Protein AF-A0A3L5TUZ8-F1 (afdb_monomer)

pLDDT: mean 73.53, std 18.28, range [29.91, 94.88]

Organism: Mytilus galloprovincialis (NCBI:txid29158)

Structure (mmCIF, N/CA/C/O backbone):
data_AF-A0A3L5TUZ8-F1
#
_entry.id   AF-A0A3L5TUZ8-F1
#
loop_
_atom_site.group_PDB
_atom_site.id
_atom_site.type_symbol
_atom_site.label_atom_id
_atom_site.label_alt_id
_atom_site.label_comp_id
_atom_site.label_asym_id
_atom_site.label_entity_id
_atom_site.label_seq_id
_atom_site.pdbx_PDB_ins_code
_atom_site.Cartn_x
_atom_site.Cartn_y
_atom_site.Cartn_z
_atom_site.occupancy
_atom_site.B_iso_or_equiv
_atom_site.auth_seq_id
_atom_site.auth_comp_id
_atom_site.auth_asym_id
_atom_site.auth_atom_id
_atom_site.pdbx_PDB_model_num
ATOM 1 N N . MET A 1 1 ? -7.531 24.203 13.293 1.00 83.00 1 MET A N 1
ATOM 2 C CA . MET A 1 1 ? -8.536 23.709 12.324 1.00 83.00 1 MET A CA 1
ATOM 3 C C . MET A 1 1 ? -7.806 22.881 11.282 1.00 83.00 1 MET A C 1
ATOM 5 O O . MET A 1 1 ? -6.858 23.396 10.703 1.00 83.00 1 MET A O 1
ATOM 9 N N . MET A 1 2 ? -8.203 21.626 11.083 1.00 87.69 2 MET A N 1
ATOM 10 C CA . MET A 1 2 ? -7.652 20.717 10.073 1.00 87.69 2 MET A CA 1
ATOM 11 C C . MET A 1 2 ? -8.664 20.564 8.938 1.00 87.69 2 MET A C 1
ATOM 13 O O . MET A 1 2 ? -9.851 20.390 9.203 1.00 87.69 2 MET A O 1
ATOM 17 N N . ILE A 1 3 ? -8.201 20.624 7.688 1.00 90.12 3 ILE A N 1
ATOM 18 C CA . ILE A 1 3 ? -9.051 20.421 6.512 1.00 90.12 3 ILE A CA 1
ATOM 19 C C . ILE A 1 3 ? -8.548 19.210 5.733 1.00 90.12 3 ILE A C 1
ATOM 21 O O . ILE A 1 3 ? -7.398 19.183 5.294 1.00 90.12 3 ILE A O 1
ATOM 25 N N . ARG A 1 4 ? -9.427 18.233 5.515 1.00 88.00 4 ARG A N 1
ATOM 26 C CA . ARG A 1 4 ? -9.185 17.086 4.634 1.00 88.00 4 ARG A CA 1
ATOM 27 C C . ARG A 1 4 ? -9.813 17.375 3.279 1.00 88.00 4 ARG A C 1
ATOM 29 O O . ARG A 1 4 ? -11.017 17.210 3.103 1.00 88.00 4 ARG A O 1
ATOM 36 N N . TYR A 1 5 ? -8.999 17.862 2.344 1.00 91.75 5 TYR A N 1
ATOM 37 C CA . TYR A 1 5 ? -9.453 18.276 1.016 1.00 91.75 5 TYR A CA 1
ATOM 38 C C . TYR A 1 5 ? -9.241 17.168 -0.018 1.00 91.75 5 TYR A C 1
ATOM 40 O O . TYR A 1 5 ? -8.096 16.838 -0.326 1.00 91.75 5 TYR A O 1
ATOM 48 N N . ARG A 1 6 ? -10.338 16.614 -0.557 1.00 89.06 6 ARG A N 1
ATOM 49 C CA . ARG A 1 6 ? -10.347 15.550 -1.585 1.00 89.06 6 ARG A CA 1
ATOM 50 C C . ARG A 1 6 ? -9.375 14.404 -1.289 1.00 89.06 6 ARG A C 1
ATOM 52 O O . ARG A 1 6 ? -8.655 13.918 -2.160 1.00 89.06 6 ARG A O 1
ATOM 59 N N . LEU A 1 7 ? -9.320 14.012 -0.020 1.00 85.69 7 LEU A N 1
ATOM 60 C CA . LEU A 1 7 ? -8.420 12.979 0.466 1.00 85.69 7 LEU A CA 1
ATOM 61 C C . LEU A 1 7 ? -9.224 11.723 0.787 1.00 85.69 7 LEU A C 1
ATOM 63 O O . LEU A 1 7 ? -9.908 11.664 1.807 1.00 85.69 7 LEU A O 1
ATOM 67 N N . SER A 1 8 ? -9.104 10.715 -0.073 1.00 85.19 8 SER A N 1
ATOM 68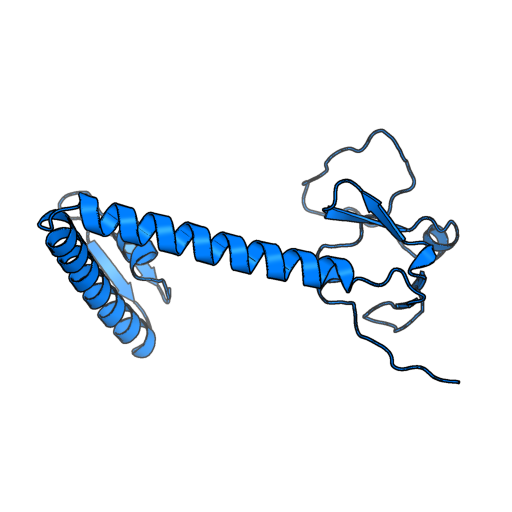 C CA . SER A 1 8 ? -9.622 9.376 0.200 1.00 85.19 8 SER A CA 1
ATOM 69 C C . SER A 1 8 ? -8.594 8.599 1.016 1.00 85.19 8 SER A C 1
ATOM 71 O O . SER A 1 8 ? -7.470 8.385 0.565 1.00 85.19 8 SER A O 1
ATOM 73 N N . ALA A 1 9 ? -8.988 8.171 2.208 1.00 87.06 9 ALA A N 1
ATOM 74 C CA . ALA A 1 9 ? -8.155 7.422 3.139 1.00 87.06 9 ALA A CA 1
ATOM 75 C C . ALA A 1 9 ? -8.934 6.213 3.675 1.00 87.06 9 ALA A C 1
ATOM 77 O O . ALA A 1 9 ? -10.156 6.163 3.535 1.00 87.06 9 ALA A O 1
ATOM 78 N N . ASP A 1 10 ? -8.236 5.237 4.251 1.00 92.50 10 ASP A N 1
ATOM 79 C CA . ASP A 1 10 ? -8.868 4.147 4.997 1.00 92.50 10 ASP A CA 1
ATOM 80 C C . ASP A 1 10 ? -9.235 4.586 6.425 1.00 92.50 10 ASP A C 1
ATOM 82 O O . ASP A 1 10 ? -8.851 5.665 6.892 1.00 92.50 10 ASP A O 1
ATOM 86 N N . GLU A 1 11 ? -10.003 3.751 7.129 1.00 91.31 11 GLU A N 1
ATOM 87 C CA . GLU A 1 11 ? -10.470 4.041 8.485 1.00 91.31 11 GLU A CA 1
ATOM 88 C C . GLU A 1 11 ? -9.334 4.284 9.493 1.00 91.31 11 GLU A C 1
ATOM 90 O O . GLU A 1 11 ? -9.492 5.110 10.394 1.00 91.31 11 GLU A O 1
ATOM 95 N N . ILE A 1 12 ? -8.176 3.640 9.312 1.00 93.12 12 ILE A N 1
ATOM 96 C CA . ILE A 1 12 ? -7.003 3.788 10.188 1.00 93.12 12 ILE A CA 1
ATOM 97 C C . ILE A 1 12 ? -6.324 5.135 9.947 1.00 93.12 12 ILE A C 1
ATOM 99 O O . ILE A 1 12 ? -6.089 5.900 10.883 1.00 93.12 12 ILE A O 1
ATOM 103 N N . SER A 1 13 ? -6.035 5.463 8.687 1.00 91.94 13 SER A N 1
ATOM 104 C CA . SER A 1 13 ? -5.413 6.738 8.330 1.00 91.94 13 SER A CA 1
ATOM 105 C C . SER A 1 13 ? -6.315 7.912 8.704 1.00 91.94 13 SER A C 1
ATOM 107 O O . SER A 1 13 ? -5.825 8.944 9.161 1.00 91.94 13 SER A O 1
ATOM 109 N N . SER A 1 14 ? -7.632 7.744 8.562 1.00 90.00 14 SER A N 1
ATOM 110 C CA . SER A 1 14 ? -8.633 8.703 9.028 1.00 90.00 14 SER A CA 1
ATOM 111 C C . SER A 1 14 ? -8.535 8.960 10.532 1.00 90.00 14 SER A C 1
ATOM 113 O O . SER A 1 14 ? -8.498 10.114 10.958 1.00 90.00 14 SER A O 1
ATOM 115 N N . LEU A 1 15 ? -8.420 7.900 11.334 1.00 88.94 15 LEU A N 1
ATOM 116 C CA . LEU A 1 15 ? -8.282 8.007 12.786 1.00 88.94 15 LEU A CA 1
ATOM 117 C C . LEU A 1 15 ? -6.962 8.689 13.189 1.00 88.94 15 LEU A C 1
ATOM 119 O O . LEU A 1 15 ? -6.940 9.538 14.077 1.00 88.94 15 LEU A O 1
ATOM 123 N N . HIS A 1 16 ? -5.857 8.384 12.502 1.00 90.12 16 HIS A N 1
ATOM 124 C CA . HIS A 1 16 ? -4.580 9.074 12.724 1.00 90.12 16 HIS A CA 1
ATOM 125 C C . HIS A 1 16 ? -4.643 10.563 12.373 1.00 90.12 16 HIS A C 1
ATOM 127 O O . HIS A 1 16 ? -4.020 11.382 13.045 1.00 90.12 16 HIS A O 1
ATOM 133 N N . MET A 1 17 ? -5.385 10.931 11.325 1.00 89.19 17 MET A N 1
ATOM 134 C CA . MET A 1 17 ? -5.591 12.334 10.970 1.00 89.19 17 MET A CA 1
ATOM 135 C C . MET A 1 17 ? -6.394 13.069 12.043 1.00 89.19 17 MET A C 1
ATOM 137 O O . MET A 1 17 ? -5.976 14.146 12.464 1.00 89.19 17 MET A O 1
ATOM 141 N N . GLN A 1 18 ? -7.465 12.453 12.544 1.00 85.50 18 GLN A N 1
ATOM 142 C CA . GLN A 1 18 ? -8.241 12.954 13.681 1.00 85.50 18 GLN A CA 1
ATOM 143 C C . GLN A 1 18 ? -7.385 13.149 14.930 1.00 85.50 18 GLN A C 1
ATOM 145 O O . GLN A 1 18 ? -7.487 14.181 15.586 1.00 85.50 18 GLN A O 1
ATOM 150 N N . GLY A 1 19 ? -6.464 12.222 15.197 1.00 86.56 19 GLY A N 1
ATOM 151 C CA . GLY A 1 19 ? -5.488 12.324 16.282 1.00 86.56 19 GLY A CA 1
ATOM 152 C C . GLY A 1 19 ? -4.470 13.465 16.146 1.00 86.56 19 GLY A C 1
ATOM 153 O O . GLY A 1 19 ? -3.613 13.607 17.011 1.00 86.56 19 GLY A O 1
ATOM 154 N N . ASN A 1 20 ? -4.517 14.282 15.088 1.00 84.56 20 ASN A N 1
ATOM 155 C CA . ASN A 1 20 ? -3.768 15.542 15.017 1.00 84.56 20 ASN A CA 1
ATOM 156 C C . ASN A 1 20 ? -4.588 16.749 15.511 1.00 84.56 20 ASN A C 1
ATOM 158 O O . ASN A 1 20 ? -4.040 17.844 15.633 1.00 84.56 20 ASN A O 1
ATOM 162 N N . VAL A 1 21 ? -5.884 16.562 15.779 1.00 86.69 21 VAL A N 1
ATOM 163 C CA . VAL A 1 21 ? -6.850 17.571 16.238 1.00 86.69 21 VAL A CA 1
ATOM 164 C C . VAL A 1 21 ? -7.161 17.301 17.716 1.00 86.69 21 VAL A C 1
ATOM 166 O O . VAL A 1 21 ? -8.261 16.894 18.079 1.00 86.69 21 VAL A O 1
ATOM 169 N N . ASN A 1 22 ? -6.156 17.465 18.580 1.00 79.31 22 ASN A N 1
ATOM 170 C CA . ASN A 1 22 ? -6.216 17.005 19.977 1.00 79.31 22 ASN A CA 1
ATOM 171 C C . ASN A 1 22 ? -6.476 18.121 20.993 1.00 79.31 22 ASN A C 1
ATOM 173 O O . ASN A 1 22 ? -6.647 17.835 22.180 1.00 79.31 22 ASN A O 1
ATOM 177 N N . LYS A 1 23 ? -6.455 19.395 20.582 1.00 82.94 23 LYS A N 1
ATOM 178 C CA . LYS A 1 23 ? -6.683 20.506 21.517 1.00 82.94 23 LYS A CA 1
ATOM 179 C C . LYS A 1 23 ? -8.158 20.883 21.559 1.00 82.94 23 LYS A C 1
ATOM 181 O O . LYS A 1 23 ? -8.832 20.955 20.533 1.00 82.94 23 LYS A O 1
ATOM 186 N N . SER A 1 24 ? -8.637 21.200 22.762 1.00 77.44 24 SER A N 1
ATOM 187 C CA . SER A 1 24 ? -9.984 21.740 22.964 1.00 77.44 24 SER A CA 1
ATOM 188 C C . SER A 1 24 ? -10.201 22.975 22.081 1.00 77.44 24 SER A C 1
ATOM 190 O O . SER A 1 24 ? -9.409 23.917 22.112 1.00 77.44 24 SER A O 1
ATOM 192 N N . GLY A 1 25 ? -11.255 22.945 21.264 1.00 80.06 25 GLY A N 1
ATOM 193 C CA . GLY A 1 25 ? -11.600 24.009 20.317 1.00 80.06 25 GLY A CA 1
ATOM 194 C C . GLY A 1 25 ? -11.055 23.830 18.896 1.00 80.06 25 GLY A C 1
ATOM 195 O O . GLY A 1 25 ? -11.457 24.578 18.000 1.00 80.06 25 GLY A O 1
ATOM 196 N N . GLU A 1 26 ? -10.195 22.842 18.637 1.00 86.69 26 GLU A N 1
ATOM 197 C CA . GLU A 1 26 ? -9.814 22.503 17.268 1.00 86.69 26 GLU A CA 1
ATOM 198 C C . GLU A 1 26 ? -10.959 21.779 16.546 1.00 86.69 26 GLU A C 1
ATOM 200 O O . GLU A 1 26 ? -11.705 20.994 17.125 1.00 86.69 26 GLU A O 1
ATOM 205 N N . ARG A 1 27 ? -11.130 22.089 15.258 1.00 85.81 27 ARG A N 1
ATOM 206 C CA . ARG A 1 27 ? -12.169 21.511 14.400 1.00 85.81 27 ARG A CA 1
ATOM 207 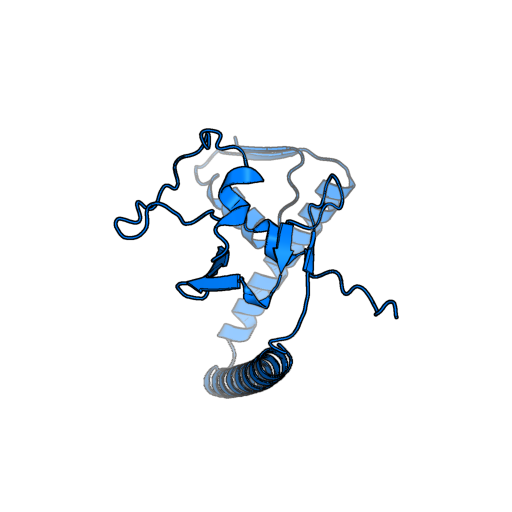C C . ARG A 1 27 ? -11.530 20.780 13.231 1.00 85.81 27 ARG A C 1
ATOM 209 O O . ARG A 1 27 ? -10.582 21.305 12.635 1.00 85.81 27 ARG A O 1
ATOM 216 N N . GLU A 1 28 ? -12.083 19.625 12.894 1.00 87.50 28 GLU A N 1
ATOM 217 C CA . GLU A 1 28 ? -11.829 18.908 11.646 1.00 87.50 28 GLU A CA 1
ATOM 218 C C . GLU A 1 28 ? -12.947 19.235 10.647 1.00 87.50 28 GLU A C 1
ATOM 220 O O . GLU A 1 28 ? -14.124 19.267 11.007 1.00 87.50 28 GLU A O 1
ATOM 225 N N . LEU A 1 29 ? -12.578 19.500 9.394 1.00 88.88 29 LEU A N 1
ATOM 226 C CA . LEU A 1 29 ? -13.513 19.684 8.290 1.00 88.88 29 LEU A CA 1
ATOM 227 C C . LEU A 1 29 ? -13.099 18.799 7.113 1.00 88.88 29 LEU A C 1
ATOM 229 O O . LEU A 1 29 ? -12.001 18.943 6.572 1.00 88.88 29 LEU A O 1
ATOM 233 N N . THR A 1 30 ? -14.004 17.936 6.666 1.00 89.19 30 THR A N 1
ATOM 234 C CA . THR A 1 30 ? -13.812 17.133 5.454 1.00 89.19 30 THR A CA 1
ATOM 235 C C . THR A 1 30 ? -14.506 17.816 4.286 1.00 89.19 30 THR A C 1
ATOM 237 O O . THR A 1 30 ? -15.707 18.072 4.328 1.00 89.19 30 THR A O 1
ATOM 240 N N . VAL A 1 31 ? -13.741 18.130 3.241 1.00 92.38 31 VAL A N 1
ATOM 241 C CA . VAL A 1 31 ? -14.223 18.814 2.038 1.00 92.38 31 VAL A CA 1
ATOM 242 C C . VAL A 1 31 ? -13.905 17.938 0.836 1.00 92.38 31 VAL A C 1
ATOM 244 O O . VAL A 1 31 ? -12.741 17.733 0.497 1.00 92.38 31 VAL A O 1
ATOM 247 N N . GLY A 1 32 ? -14.935 17.429 0.171 1.00 91.88 32 GLY A N 1
ATOM 248 C CA . GLY A 1 32 ? -14.777 16.493 -0.935 1.00 91.88 32 GLY A CA 1
ATOM 249 C C . GLY A 1 32 ? -16.021 16.399 -1.807 1.00 91.88 32 GLY A C 1
ATOM 250 O O . GLY A 1 32 ? -16.993 17.131 -1.624 1.00 91.88 32 GLY A O 1
ATOM 251 N N . THR A 1 33 ? -15.968 15.502 -2.783 1.00 93.44 33 THR A N 1
ATOM 252 C CA . THR A 1 33 ? -17.132 15.099 -3.579 1.00 93.44 33 THR A CA 1
ATOM 253 C C . THR A 1 33 ? -18.113 14.278 -2.735 1.00 93.44 33 THR A C 1
ATOM 255 O O . THR A 1 33 ? -17.763 13.766 -1.672 1.00 93.44 33 THR A O 1
ATOM 258 N N . THR A 1 34 ? -19.348 14.104 -3.211 1.00 91.94 34 THR A N 1
ATOM 259 C CA . THR A 1 34 ? -20.359 13.266 -2.538 1.00 91.94 34 THR A CA 1
ATOM 260 C C . THR A 1 34 ? -19.857 11.843 -2.287 1.00 91.94 34 THR A C 1
ATOM 262 O O . THR A 1 34 ? -20.019 11.319 -1.190 1.00 91.94 34 THR A O 1
ATOM 265 N N . GLN A 1 35 ? -19.160 11.254 -3.260 1.00 92.12 35 GLN A N 1
ATOM 266 C CA . GLN A 1 35 ? -18.585 9.913 -3.149 1.00 92.12 35 GLN A CA 1
ATOM 267 C C . GLN A 1 35 ? -17.482 9.822 -2.079 1.00 92.12 35 GLN A C 1
ATOM 269 O O . GLN A 1 35 ? -17.395 8.834 -1.347 1.00 92.12 35 GLN A O 1
ATOM 274 N N . GLU A 1 36 ? -16.639 10.850 -1.965 1.00 90.06 36 GLU A N 1
ATOM 275 C CA . GLU A 1 36 ? -15.587 10.918 -0.941 1.00 90.06 36 GLU A CA 1
ATOM 276 C C . GLU A 1 36 ? -16.193 11.054 0.463 1.00 90.06 36 GLU A C 1
ATOM 278 O O . GLU A 1 36 ? -15.749 10.384 1.393 1.00 90.06 36 GLU A O 1
ATOM 283 N N . LEU A 1 37 ? -17.260 11.846 0.607 1.00 91.00 37 LEU A N 1
ATOM 284 C CA . LEU A 1 37 ? -17.988 11.997 1.870 1.00 91.00 37 LEU A CA 1
ATOM 285 C C . LEU A 1 37 ? -18.727 10.713 2.278 1.00 91.00 37 LEU A C 1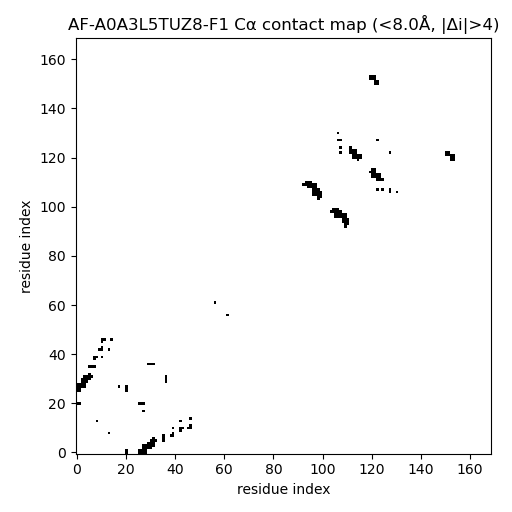
ATOM 287 O O . LEU A 1 37 ? -18.738 10.352 3.453 1.00 91.00 37 LEU A O 1
ATOM 291 N N . GLU A 1 38 ? -19.310 9.982 1.325 1.00 92.25 38 GLU A N 1
ATOM 292 C CA . GLU A 1 38 ? -19.901 8.663 1.590 1.00 92.25 38 GLU A CA 1
ATOM 293 C C . GLU A 1 38 ? -18.855 7.637 2.027 1.00 92.25 38 GLU A C 1
ATOM 295 O O . GLU A 1 38 ? -19.109 6.824 2.920 1.00 92.25 38 GLU A O 1
ATOM 300 N N . THR A 1 39 ? -17.673 7.672 1.410 1.00 90.44 39 THR A N 1
ATOM 301 C CA . THR A 1 39 ? -16.549 6.808 1.788 1.00 90.44 39 THR A CA 1
ATOM 302 C C . THR A 1 39 ? -16.093 7.123 3.207 1.00 90.44 39 THR A C 1
ATOM 304 O O . THR A 1 39 ? -15.945 6.213 4.018 1.00 90.44 39 THR A O 1
ATOM 307 N N . GLU A 1 40 ? -15.986 8.405 3.550 1.00 90.88 40 GLU A N 1
ATOM 308 C CA . GLU A 1 40 ? -15.645 8.835 4.903 1.00 90.88 40 GLU A CA 1
ATOM 309 C C . GLU A 1 40 ? -16.698 8.406 5.935 1.00 90.88 40 GLU A C 1
ATOM 311 O O . GLU A 1 40 ? -16.366 7.911 7.010 1.00 90.88 40 GLU A O 1
ATOM 316 N N . ARG A 1 41 ? -17.987 8.478 5.586 1.00 91.81 41 ARG A N 1
ATOM 317 C CA . ARG A 1 41 ? -19.067 7.968 6.442 1.00 91.81 41 ARG A CA 1
ATOM 318 C C . ARG A 1 41 ? -18.948 6.460 6.682 1.00 91.81 41 ARG A C 1
ATOM 320 O O . ARG A 1 41 ? -19.156 6.001 7.805 1.00 91.81 41 ARG A O 1
ATOM 327 N N . LYS A 1 42 ? -18.594 5.685 5.650 1.00 94.62 42 LYS A N 1
ATOM 328 C CA . LYS A 1 42 ? -18.317 4.245 5.789 1.00 94.62 42 LYS A CA 1
ATOM 329 C C . LYS A 1 42 ? -17.092 3.996 6.667 1.00 94.62 42 LYS A C 1
ATOM 331 O O . LYS A 1 42 ? -17.125 3.072 7.474 1.00 94.62 42 LYS A O 1
ATOM 336 N N . ASN A 1 43 ? -16.049 4.815 6.553 1.00 93.00 43 ASN A N 1
ATOM 337 C CA . ASN A 1 43 ? -14.862 4.716 7.399 1.00 93.00 43 ASN A CA 1
ATOM 338 C C . ASN A 1 43 ? -15.206 4.942 8.875 1.00 93.00 43 ASN A C 1
ATOM 340 O O . ASN A 1 43 ? -14.839 4.116 9.703 1.00 93.00 43 ASN A O 1
ATOM 344 N N . ILE A 1 44 ? -15.987 5.977 9.202 1.00 91.00 44 ILE A N 1
ATOM 345 C CA . ILE A 1 44 ? -16.465 6.227 10.575 1.00 91.00 44 ILE A CA 1
ATOM 346 C C . ILE A 1 44 ? -17.255 5.019 11.105 1.00 91.00 44 ILE A C 1
ATOM 348 O O . ILE A 1 44 ? -17.040 4.568 12.229 1.00 91.00 44 ILE A O 1
ATOM 352 N N . GLN A 1 45 ? -18.132 4.433 10.283 1.00 94.88 45 GLN A N 1
ATOM 353 C CA . GLN A 1 45 ? -18.870 3.228 10.668 1.00 94.88 45 GLN A CA 1
ATOM 354 C C . GLN A 1 45 ? -17.940 2.027 10.912 1.00 94.88 45 GLN A C 1
ATOM 356 O O . GLN A 1 45 ? -18.143 1.276 11.865 1.00 94.88 45 GLN A O 1
ATOM 361 N N . ARG A 1 46 ? -16.902 1.845 10.088 1.00 94.69 46 ARG A N 1
ATOM 362 C CA . ARG A 1 46 ? -15.891 0.795 10.293 1.00 94.69 46 ARG A CA 1
ATOM 363 C C . ARG A 1 46 ? -15.090 1.008 11.570 1.00 94.69 46 ARG A C 1
ATOM 365 O O . ARG A 1 46 ? -14.839 0.030 12.262 1.00 94.69 46 ARG A O 1
ATOM 372 N N . GLN A 1 47 ? -14.739 2.249 11.911 1.00 93.19 47 GLN A N 1
ATOM 373 C CA . GLN A 1 47 ? -14.066 2.560 13.178 1.00 93.19 47 GLN A CA 1
ATOM 374 C C . GLN A 1 47 ? -14.926 2.151 14.377 1.00 93.19 47 GLN A C 1
ATOM 376 O O . GLN A 1 47 ? -14.419 1.541 15.313 1.00 93.19 47 GLN A O 1
ATOM 381 N N . PHE A 1 48 ? -16.234 2.418 14.327 1.00 94.69 48 PHE A N 1
ATOM 382 C CA . PHE A 1 48 ? -17.163 1.980 15.370 1.00 94.69 48 PHE A CA 1
ATOM 383 C C . PHE A 1 48 ? -17.209 0.449 15.499 1.00 94.69 48 PHE A C 1
ATOM 385 O O . PHE A 1 48 ? -17.035 -0.084 16.594 1.00 94.69 48 PHE A O 1
ATOM 392 N N . ILE A 1 49 ? -17.379 -0.260 14.377 1.00 94.56 49 ILE A N 1
ATOM 393 C CA . ILE A 1 49 ? -17.403 -1.733 14.351 1.00 94.56 49 ILE A CA 1
ATOM 394 C C . ILE A 1 49 ? -16.079 -2.308 14.868 1.00 94.56 49 ILE A C 1
ATOM 396 O O . ILE A 1 49 ? -16.084 -3.282 15.614 1.00 94.56 49 ILE A O 1
ATOM 400 N N . MET A 1 50 ? -14.948 -1.702 14.501 1.00 93.50 50 MET A N 1
ATOM 401 C CA . MET A 1 50 ? -13.621 -2.108 14.959 1.00 93.50 50 MET A CA 1
ATOM 402 C C . MET A 1 50 ? -13.498 -1.993 16.481 1.00 93.50 50 MET A C 1
ATOM 404 O O . MET A 1 50 ? -13.079 -2.951 17.125 1.00 93.50 50 MET A O 1
ATOM 408 N N . SER A 1 51 ? -13.911 -0.865 17.065 1.00 92.94 51 SER A N 1
ATOM 409 C CA . SER A 1 51 ? -13.909 -0.676 18.522 1.00 92.94 51 SER A CA 1
ATOM 410 C C . SER A 1 51 ? -14.776 -1.713 19.236 1.00 92.94 51 SER A C 1
ATOM 412 O O . SER A 1 51 ? -14.339 -2.300 20.225 1.00 92.94 51 SER A O 1
ATOM 414 N N . GLN A 1 52 ? -15.967 -1.997 18.703 1.00 93.56 52 GLN A N 1
ATOM 415 C CA . GLN A 1 52 ? -16.859 -3.016 19.255 1.00 93.56 52 GLN A CA 1
ATOM 416 C C . GLN A 1 52 ? -16.250 -4.423 19.161 1.00 93.56 52 GLN A C 1
ATOM 418 O O . GLN A 1 52 ? -16.264 -5.172 20.132 1.00 93.56 52 GLN A O 1
ATOM 423 N N . ALA A 1 53 ? -15.654 -4.770 18.018 1.00 88.62 53 ALA A N 1
ATOM 424 C CA . ALA A 1 53 ? -15.014 -6.066 17.827 1.00 88.62 53 ALA A CA 1
ATOM 425 C C . ALA A 1 53 ? -13.831 -6.273 18.789 1.00 88.62 53 ALA A C 1
ATOM 427 O O . ALA A 1 53 ? -13.655 -7.370 19.316 1.00 88.62 53 ALA A O 1
ATOM 428 N N . ILE A 1 54 ? -13.041 -5.224 19.050 1.00 87.75 54 ILE A N 1
ATOM 429 C CA . ILE A 1 54 ? -11.952 -5.258 20.039 1.00 87.75 54 ILE A CA 1
ATOM 430 C C . ILE A 1 54 ? -12.508 -5.533 21.439 1.00 87.75 54 ILE A C 1
ATOM 432 O O . ILE A 1 54 ? -11.971 -6.376 22.159 1.00 87.75 54 ILE A O 1
ATOM 436 N N . GLU A 1 55 ? -13.587 -4.853 21.825 1.00 89.38 55 GLU A N 1
ATOM 437 C CA . GLU A 1 55 ? -14.225 -5.051 23.126 1.00 89.38 55 GLU A CA 1
ATOM 438 C C . GLU A 1 55 ? -14.788 -6.474 23.277 1.00 89.38 55 GLU A C 1
ATOM 440 O O . GLU A 1 55 ? -14.568 -7.127 24.300 1.00 89.38 55 GLU A O 1
ATOM 445 N N . ASP A 1 56 ? -15.449 -6.988 22.239 1.00 86.06 56 ASP A N 1
ATOM 446 C CA . ASP A 1 56 ? -16.005 -8.341 22.214 1.00 86.06 56 ASP A CA 1
ATOM 447 C C . ASP A 1 56 ? -14.919 -9.416 22.320 1.00 86.06 56 ASP A C 1
ATOM 449 O O . ASP A 1 56 ? -15.112 -10.413 23.015 1.00 86.06 56 ASP A O 1
ATOM 453 N N . VAL A 1 57 ? -13.772 -9.229 21.659 1.00 79.69 57 VAL A N 1
ATOM 454 C CA . VAL A 1 57 ? -12.623 -10.144 21.763 1.00 79.69 57 VAL A CA 1
ATOM 455 C C . VAL A 1 57 ? -11.968 -10.051 23.141 1.00 79.69 57 VAL A C 1
ATOM 457 O O . VAL A 1 57 ? -11.643 -11.081 23.725 1.00 79.69 57 VAL A O 1
ATOM 460 N N . SER A 1 58 ? -11.830 -8.846 23.698 1.00 78.06 58 SER A N 1
ATOM 461 C CA . SER A 1 58 ? -11.256 -8.626 25.034 1.00 78.06 58 SER A CA 1
ATOM 462 C C . SER A 1 58 ? -12.061 -9.316 26.147 1.00 78.06 58 SER A C 1
ATOM 464 O O . SER A 1 58 ? -11.498 -9.789 27.131 1.00 78.06 58 SER A O 1
ATOM 466 N N . LYS A 1 59 ? -13.385 -9.433 25.973 1.00 81.25 59 LYS A N 1
ATOM 467 C CA . LYS A 1 59 ? -14.289 -10.131 26.906 1.00 81.25 59 LYS A CA 1
ATOM 468 C C . LYS A 1 59 ? -14.278 -11.660 26.769 1.00 81.25 59 LYS A C 1
ATOM 470 O O . LYS A 1 59 ? -14.818 -12.344 27.640 1.00 81.25 59 LYS A O 1
ATOM 475 N N . ARG A 1 60 ? -13.722 -12.221 25.689 1.00 72.56 60 ARG A N 1
ATOM 476 C CA . ARG A 1 60 ? -13.662 -13.678 25.478 1.00 72.56 60 ARG A CA 1
ATOM 477 C C . ARG A 1 60 ? -12.529 -14.304 26.284 1.00 72.56 60 ARG A C 1
ATOM 479 O O . ARG A 1 60 ? -11.562 -13.651 26.658 1.00 72.56 60 ARG A O 1
ATOM 486 N N . ASN A 1 61 ? -12.633 -15.609 26.536 1.00 66.94 61 ASN A N 1
ATOM 487 C CA . ASN A 1 61 ? -11.542 -16.370 27.139 1.00 66.94 61 ASN A CA 1
ATOM 488 C C . ASN A 1 61 ? -10.416 -16.558 26.105 1.00 66.94 61 ASN A C 1
ATOM 490 O O . ASN A 1 61 ? -10.413 -17.496 25.304 1.00 66.94 61 ASN A O 1
ATOM 494 N N . ILE A 1 62 ? -9.492 -15.599 26.122 1.00 66.75 62 ILE A N 1
ATOM 495 C CA . ILE A 1 62 ? -8.483 -15.312 25.097 1.00 66.75 62 ILE A CA 1
ATOM 496 C C . ILE A 1 62 ? -7.553 -16.504 24.820 1.00 66.75 62 ILE A C 1
ATOM 498 O O . ILE A 1 62 ? -7.006 -16.618 23.731 1.00 66.75 62 ILE A O 1
ATOM 502 N N . THR A 1 63 ? -7.398 -17.440 25.760 1.00 66.12 63 THR A N 1
ATOM 503 C CA . THR A 1 63 ? -6.482 -18.586 25.627 1.00 66.12 63 THR A CA 1
ATOM 504 C C . THR A 1 63 ? -6.855 -19.517 24.470 1.00 66.12 63 THR A C 1
ATOM 506 O O . THR A 1 63 ? -5.977 -20.024 23.775 1.00 66.12 63 THR A O 1
ATOM 509 N N . ARG A 1 64 ? -8.155 -19.738 24.231 1.00 65.56 64 ARG A N 1
ATOM 510 C CA . ARG A 1 64 ? -8.621 -20.600 23.131 1.00 65.56 64 ARG A CA 1
ATOM 511 C C . ARG A 1 64 ? -8.532 -19.888 21.783 1.00 65.56 64 ARG A C 1
ATOM 513 O O . ARG A 1 64 ? -8.159 -20.511 20.792 1.00 65.56 64 ARG A O 1
ATOM 520 N N . ASP A 1 65 ? -8.839 -18.596 21.764 1.00 67.38 65 ASP A N 1
ATOM 521 C 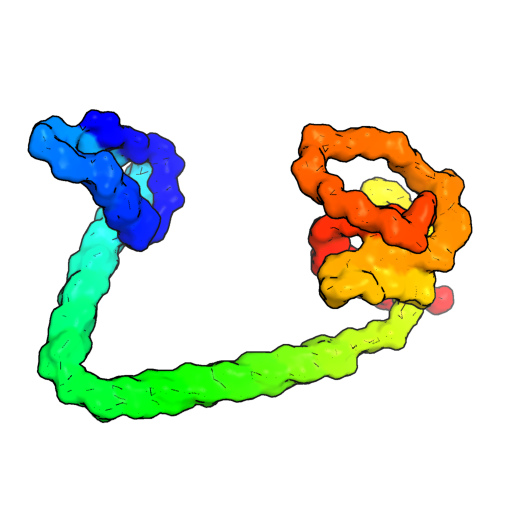CA . ASP A 1 65 ? -8.827 -17.789 20.545 1.00 67.38 65 ASP A CA 1
ATOM 522 C C . ASP A 1 65 ? -7.388 -17.479 20.090 1.00 67.38 65 ASP A C 1
ATOM 524 O O . ASP A 1 65 ? -7.113 -17.541 18.893 1.00 67.38 65 ASP A O 1
ATOM 528 N N . ILE A 1 66 ? -6.446 -17.273 21.024 1.00 68.62 66 ILE A N 1
ATOM 529 C CA . ILE A 1 66 ? -5.003 -17.172 20.735 1.00 68.62 66 ILE A CA 1
ATOM 530 C C . ILE A 1 66 ? -4.497 -18.468 20.102 1.00 68.62 66 ILE A C 1
ATOM 532 O O . ILE A 1 66 ? -3.876 -18.415 19.047 1.00 68.62 66 ILE A O 1
ATOM 536 N N . ALA A 1 67 ? -4.822 -19.634 20.669 1.00 67.94 67 ALA A N 1
ATOM 537 C CA . ALA A 1 67 ? -4.360 -20.913 20.127 1.00 67.94 67 ALA A CA 1
ATOM 538 C C . ALA A 1 67 ? -4.894 -21.189 18.705 1.00 67.94 67 ALA A C 1
ATOM 540 O O . ALA A 1 67 ? -4.187 -21.752 17.868 1.00 67.94 67 ALA A O 1
ATOM 541 N N . ILE A 1 68 ? -6.136 -20.783 18.410 1.00 75.06 68 ILE A N 1
ATOM 542 C CA . ILE A 1 68 ? -6.709 -20.883 17.059 1.00 75.06 68 ILE A CA 1
ATOM 543 C C . ILE A 1 68 ? -6.015 -19.895 16.115 1.00 75.06 68 ILE A C 1
ATOM 545 O O . ILE A 1 68 ? -5.620 -20.289 15.018 1.00 75.06 68 ILE A O 1
ATOM 549 N N . ALA A 1 69 ? -5.823 -18.644 16.543 1.00 75.00 69 ALA A N 1
ATOM 550 C CA . ALA A 1 69 ? -5.152 -17.621 15.749 1.00 75.00 69 ALA A CA 1
ATOM 551 C C . ALA A 1 69 ? -3.706 -18.024 15.415 1.00 75.00 69 ALA A C 1
ATOM 553 O O . ALA A 1 69 ? -3.336 -18.034 14.243 1.00 75.00 69 ALA A O 1
ATOM 554 N N . GLU A 1 70 ? -2.919 -18.449 16.405 1.00 79.19 70 GLU A N 1
ATOM 555 C CA . GLU A 1 70 ? -1.539 -18.921 16.228 1.00 79.19 70 GLU A CA 1
ATOM 556 C C . GLU A 1 70 ? -1.460 -20.098 15.250 1.00 79.19 70 GLU A C 1
ATOM 558 O O . GLU A 1 70 ? -0.619 -20.098 14.348 1.00 79.19 70 GLU A O 1
ATOM 563 N N . LYS A 1 71 ? -2.382 -21.064 15.361 1.00 81.81 71 LYS A N 1
ATOM 564 C CA . LYS A 1 71 ? -2.460 -22.193 14.427 1.00 81.81 71 LYS A CA 1
ATOM 565 C C . LYS A 1 71 ? -2.767 -21.730 13.001 1.00 81.81 71 LYS A C 1
ATOM 567 O O . LYS A 1 71 ? -2.096 -22.160 12.067 1.00 81.81 71 LYS A O 1
ATOM 572 N N . THR A 1 72 ? -3.739 -20.833 12.825 1.00 81.81 72 THR A N 1
ATOM 573 C CA . THR A 1 72 ? -4.091 -20.316 11.491 1.00 81.81 72 THR A CA 1
ATOM 574 C C . THR A 1 72 ? -2.977 -19.480 10.869 1.00 81.81 72 THR A C 1
ATOM 576 O O . THR A 1 72 ? -2.724 -19.604 9.674 1.00 81.81 72 THR A O 1
ATOM 579 N N . VAL A 1 73 ? -2.265 -18.674 11.664 1.00 82.62 73 VAL A N 1
ATOM 580 C CA . VAL A 1 73 ? -1.100 -17.912 11.195 1.00 82.62 73 VAL A CA 1
ATOM 581 C C . VAL A 1 73 ? -0.011 -18.866 10.713 1.00 82.62 73 VAL A C 1
ATOM 583 O O . VAL A 1 73 ? 0.486 -18.699 9.603 1.00 82.62 73 VAL A O 1
ATOM 586 N N . TYR A 1 74 ? 0.295 -19.911 11.487 1.00 81.81 74 TYR A N 1
ATOM 587 C CA . TYR A 1 74 ? 1.282 -20.916 11.095 1.00 81.81 74 TYR A CA 1
ATOM 588 C C . TYR A 1 74 ? 0.909 -21.626 9.783 1.00 81.81 74 TYR A C 1
ATOM 590 O O . TYR A 1 74 ? 1.742 -21.757 8.886 1.00 81.81 74 TYR A O 1
ATOM 598 N N . GLU A 1 75 ? -0.350 -22.048 9.639 1.00 86.56 75 GLU A N 1
ATOM 599 C CA . GLU A 1 75 ? -0.841 -22.711 8.425 1.00 86.56 75 GLU A CA 1
ATOM 600 C C . GLU A 1 75 ? -0.751 -21.793 7.193 1.00 86.56 75 GLU A C 1
ATOM 602 O O . GLU A 1 75 ? -0.316 -22.230 6.122 1.00 86.56 75 GLU A O 1
ATOM 607 N N . ILE A 1 76 ? -1.100 -20.510 7.341 1.00 83.31 76 ILE A N 1
ATOM 608 C CA . ILE A 1 76 ? -0.978 -19.509 6.271 1.00 83.31 76 ILE A CA 1
ATOM 609 C C . ILE A 1 76 ? 0.493 -19.307 5.892 1.00 83.31 76 ILE A C 1
ATOM 611 O O . ILE A 1 76 ? 0.829 -19.379 4.708 1.00 83.31 76 ILE A O 1
ATOM 615 N N . GLU A 1 77 ? 1.384 -19.124 6.869 1.00 83.31 77 GLU A N 1
ATOM 616 C CA . GLU A 1 77 ? 2.821 -18.968 6.621 1.00 83.31 77 GLU A CA 1
ATOM 617 C C . GLU A 1 77 ? 3.421 -20.187 5.906 1.00 83.31 77 GLU A C 1
ATOM 619 O O . GLU A 1 77 ? 4.279 -20.049 5.025 1.00 83.31 77 GLU A O 1
ATOM 624 N N . GLU A 1 78 ? 2.969 -21.397 6.245 1.00 84.75 78 GLU A N 1
ATOM 625 C CA . GLU A 1 78 ? 3.436 -22.629 5.616 1.00 84.75 78 GLU A CA 1
ATOM 626 C C . GLU A 1 78 ? 2.979 -22.731 4.151 1.00 84.75 78 GLU A C 1
ATOM 628 O O . GLU A 1 78 ? 3.774 -23.085 3.268 1.00 84.75 78 GLU A O 1
ATOM 633 N N . ILE A 1 79 ? 1.724 -22.367 3.865 1.00 83.00 79 ILE A N 1
ATOM 634 C CA . ILE A 1 79 ? 1.179 -22.301 2.501 1.00 83.00 79 ILE A CA 1
ATOM 635 C C . ILE A 1 79 ? 1.928 -21.248 1.679 1.00 83.00 79 ILE A C 1
ATOM 637 O O . ILE A 1 79 ? 2.350 -21.524 0.548 1.00 83.00 79 ILE A O 1
ATOM 641 N N . GLU A 1 80 ? 2.154 -20.060 2.239 1.00 82.75 80 GLU A N 1
ATOM 642 C CA . GLU A 1 80 ? 2.892 -18.991 1.570 1.00 82.75 80 GLU A CA 1
ATOM 643 C C . GLU A 1 80 ? 4.327 -19.418 1.253 1.00 82.75 80 GLU A C 1
ATOM 645 O O . GLU A 1 80 ? 4.774 -19.253 0.112 1.00 82.75 80 GLU A O 1
ATOM 650 N N . ARG A 1 81 ? 5.016 -20.064 2.201 1.00 81.50 81 ARG A N 1
ATOM 651 C CA . ARG A 1 81 ? 6.374 -20.592 2.018 1.00 81.50 81 ARG A CA 1
ATOM 652 C C . ARG A 1 81 ? 6.432 -21.650 0.915 1.00 81.50 81 ARG A C 1
ATOM 654 O O . ARG A 1 81 ? 7.299 -21.576 0.039 1.00 81.50 81 ARG A O 1
ATOM 661 N N . LYS A 1 82 ? 5.488 -22.599 0.892 1.00 81.06 82 LYS A N 1
ATOM 662 C CA . LYS A 1 82 ? 5.375 -23.611 -0.178 1.00 81.06 82 LYS A CA 1
ATOM 663 C C . LYS A 1 82 ? 5.122 -22.954 -1.538 1.00 81.06 82 LYS A C 1
ATOM 665 O O . LYS A 1 82 ? 5.780 -23.297 -2.523 1.00 81.06 82 LYS A O 1
ATOM 670 N N . SER A 1 83 ? 4.241 -21.955 -1.594 1.00 75.81 83 SER A N 1
ATOM 671 C CA . SER A 1 83 ? 3.939 -21.216 -2.825 1.00 75.81 83 SER A CA 1
ATOM 672 C C . SER A 1 83 ? 5.134 -20.394 -3.339 1.00 75.81 83 SER A C 1
ATOM 674 O O . SER A 1 83 ? 5.379 -20.334 -4.549 1.00 75.81 83 SER A O 1
ATOM 676 N N . ALA A 1 84 ? 5.922 -19.797 -2.439 1.00 74.44 84 ALA A N 1
ATOM 677 C CA . ALA A 1 84 ? 7.118 -19.031 -2.771 1.00 74.44 84 ALA A CA 1
ATOM 678 C C . ALA A 1 84 ? 8.224 -19.935 -3.333 1.00 74.44 84 ALA A C 1
ATOM 680 O O . ALA A 1 84 ? 8.827 -19.603 -4.358 1.00 74.44 84 ALA A O 1
ATOM 681 N N . ASN A 1 85 ? 8.425 -21.109 -2.728 1.00 71.25 85 ASN A N 1
ATOM 682 C CA . ASN A 1 85 ? 9.389 -22.105 -3.192 1.00 71.25 85 ASN A CA 1
ATOM 683 C C . ASN A 1 85 ? 9.030 -22.645 -4.587 1.00 71.25 85 ASN A C 1
ATOM 685 O O . ASN A 1 85 ? 9.906 -22.736 -5.449 1.00 71.25 85 ASN A O 1
ATOM 689 N N . MET A 1 86 ? 7.744 -22.900 -4.863 1.00 68.56 86 MET A N 1
ATOM 690 C CA . MET A 1 86 ? 7.288 -23.291 -6.206 1.00 68.56 86 MET A CA 1
ATOM 691 C C . MET A 1 86 ? 7.537 -22.193 -7.257 1.00 68.56 86 MET A C 1
ATOM 693 O O . MET A 1 86 ? 8.000 -22.483 -8.362 1.00 68.56 86 MET A O 1
ATOM 697 N N . LYS A 1 87 ? 7.299 -20.917 -6.917 1.00 64.31 87 LYS A N 1
ATOM 698 C CA . LYS A 1 87 ? 7.576 -19.775 -7.813 1.00 64.31 87 LYS A CA 1
ATOM 699 C C . LYS A 1 87 ? 9.071 -19.572 -8.076 1.00 64.31 87 LYS A C 1
ATOM 701 O O . LYS A 1 87 ? 9.445 -19.147 -9.167 1.00 64.31 87 LYS A O 1
ATOM 706 N N . LEU A 1 88 ? 9.928 -19.852 -7.094 1.00 61.69 88 LEU A N 1
ATOM 707 C CA . LEU A 1 88 ? 11.387 -19.799 -7.239 1.00 61.69 88 LEU A CA 1
ATOM 708 C C . LEU A 1 88 ? 11.907 -20.920 -8.144 1.00 61.69 88 LEU A C 1
ATOM 710 O O . LEU A 1 88 ? 12.711 -20.638 -9.030 1.00 61.69 88 LEU A O 1
ATOM 714 N N . ALA A 1 89 ? 11.386 -22.141 -7.998 1.00 58.62 89 ALA A N 1
ATOM 715 C CA . ALA A 1 89 ? 11.732 -23.272 -8.861 1.00 58.62 89 ALA A CA 1
ATOM 716 C C . ALA A 1 89 ? 11.324 -23.050 -10.334 1.00 58.62 89 ALA A C 1
ATOM 718 O O . ALA A 1 89 ? 11.999 -23.520 -11.247 1.00 58.62 89 ALA A O 1
ATOM 719 N N . GLN A 1 90 ? 10.258 -22.280 -10.588 1.00 56.84 90 GLN A N 1
ATOM 720 C CA . GLN A 1 90 ? 9.813 -21.924 -11.942 1.00 56.84 90 GLN A CA 1
ATOM 721 C C . GLN A 1 90 ? 10.635 -20.823 -12.633 1.00 56.84 90 GLN A C 1
ATOM 723 O O . GLN A 1 90 ? 10.464 -20.620 -13.840 1.00 56.84 90 GLN A O 1
ATOM 728 N N . LYS A 1 91 ? 11.532 -20.113 -11.933 1.00 57.38 91 LYS A N 1
ATOM 729 C CA . LYS A 1 91 ? 12.427 -19.127 -12.562 1.00 57.38 91 LYS A CA 1
ATOM 730 C C . LYS A 1 91 ? 13.526 -19.854 -13.333 1.00 57.38 91 LYS A C 1
ATOM 732 O O . LYS A 1 91 ? 14.659 -19.975 -12.875 1.00 57.38 91 LYS A O 1
ATOM 737 N N . ARG A 1 92 ? 13.178 -20.343 -14.524 1.00 53.62 92 ARG A N 1
ATOM 738 C CA . ARG A 1 92 ? 14.140 -20.866 -15.494 1.00 53.62 92 ARG A CA 1
ATOM 739 C C . ARG A 1 92 ? 15.209 -19.797 -15.740 1.00 53.62 92 ARG A C 1
ATOM 741 O O . ARG A 1 92 ? 14.900 -18.711 -16.224 1.00 53.62 92 ARG A O 1
ATOM 748 N N . LYS A 1 93 ? 16.463 -20.117 -15.409 1.00 52.12 93 LYS A N 1
ATOM 749 C CA . LYS A 1 93 ? 17.623 -19.507 -16.063 1.00 52.12 9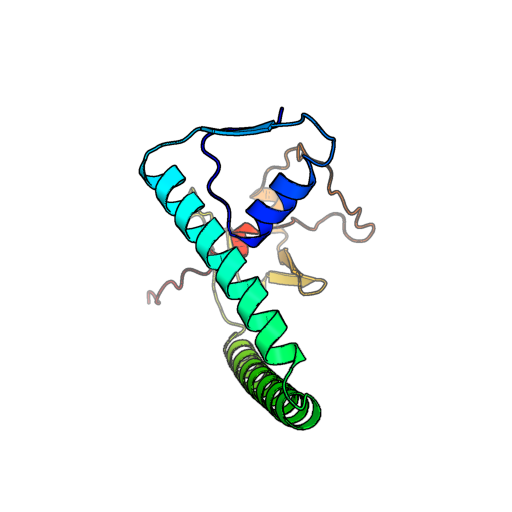3 LYS A CA 1
ATOM 750 C C . LYS A 1 93 ? 17.562 -19.977 -17.516 1.00 52.12 93 LYS A C 1
ATOM 752 O O . LYS A 1 93 ? 17.624 -21.179 -17.756 1.00 52.12 93 LYS A O 1
ATOM 757 N N . GLY A 1 94 ? 17.321 -19.072 -18.452 1.00 57.06 94 GLY A N 1
ATOM 758 C CA . GLY A 1 94 ? 17.164 -19.420 -19.861 1.00 57.06 94 GLY A CA 1
ATOM 759 C C . GLY A 1 94 ? 17.230 -18.194 -20.758 1.00 57.06 94 GLY A C 1
ATOM 760 O O . GLY A 1 94 ? 16.961 -17.089 -20.291 1.00 57.06 94 GLY A O 1
ATOM 761 N N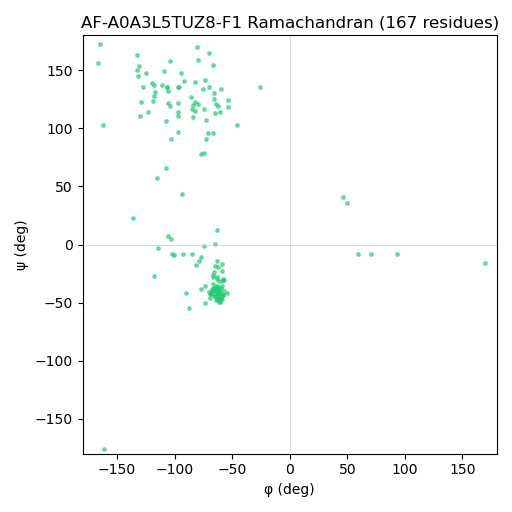 . LEU A 1 95 ? 17.591 -18.430 -22.024 1.00 65.62 95 LEU A N 1
ATOM 762 C CA . LEU A 1 95 ? 17.680 -17.461 -23.118 1.00 65.62 95 LEU A CA 1
ATOM 763 C C . LEU A 1 95 ? 16.445 -16.547 -23.159 1.00 65.62 95 LEU A C 1
ATOM 765 O O . LEU A 1 95 ? 15.378 -16.936 -23.629 1.00 65.62 95 LEU A O 1
ATOM 769 N N . PHE A 1 96 ? 16.587 -15.318 -22.684 1.00 75.81 96 PHE A N 1
ATOM 770 C CA . PHE A 1 96 ? 15.669 -14.230 -23.004 1.00 75.81 96 PHE A CA 1
ATOM 771 C C . PHE A 1 96 ? 16.493 -13.019 -23.409 1.00 75.81 96 PHE A C 1
ATOM 773 O O . PHE A 1 96 ? 17.567 -12.793 -22.858 1.00 75.81 96 PHE A O 1
ATOM 780 N N . THR A 1 97 ? 16.000 -12.228 -24.351 1.00 81.88 97 THR A N 1
ATOM 781 C CA . THR A 1 97 ? 16.626 -10.956 -24.712 1.00 81.88 97 THR A CA 1
ATOM 782 C C . THR A 1 97 ? 15.957 -9.826 -23.935 1.00 81.88 97 THR A C 1
ATOM 784 O O . THR A 1 97 ? 14.768 -9.869 -23.611 1.00 81.88 97 THR A O 1
ATOM 787 N N . ILE A 1 98 ? 16.725 -8.797 -23.601 1.00 81.19 98 ILE A N 1
ATOM 788 C CA . ILE A 1 98 ? 16.240 -7.573 -22.973 1.00 81.19 98 ILE A CA 1
ATOM 789 C C . ILE A 1 98 ? 16.198 -6.494 -24.035 1.00 81.19 98 ILE A C 1
ATOM 791 O O . ILE A 1 98 ? 17.237 -6.093 -24.556 1.00 81.19 98 ILE A O 1
ATOM 795 N N . ASN A 1 99 ? 15.010 -5.961 -24.287 1.00 82.81 99 ASN A N 1
ATOM 796 C CA . ASN A 1 99 ? 14.805 -4.943 -25.307 1.00 82.81 99 ASN A CA 1
ATOM 797 C C . ASN A 1 99 ? 14.505 -3.585 -24.660 1.00 82.81 99 ASN A C 1
ATOM 799 O O . ASN A 1 99 ? 13.912 -3.498 -23.579 1.00 82.81 99 ASN A O 1
ATOM 803 N N . CYS A 1 100 ? 14.901 -2.499 -25.321 1.00 79.25 100 CYS A N 1
ATOM 804 C CA . CYS A 1 100 ? 14.536 -1.154 -24.897 1.00 79.25 100 CYS A CA 1
ATOM 805 C C . CYS A 1 100 ? 13.025 -0.950 -25.043 1.00 79.25 100 CYS A C 1
ATOM 807 O O . CYS A 1 100 ? 12.488 -1.078 -26.138 1.00 79.25 100 CYS A O 1
ATOM 809 N N . LYS A 1 101 ? 12.341 -0.542 -23.967 1.00 80.69 101 LYS A N 1
ATOM 810 C CA . LYS A 1 101 ? 10.889 -0.288 -23.994 1.00 80.69 101 LYS A CA 1
ATOM 811 C C . LYS A 1 101 ? 10.473 0.756 -25.045 1.00 80.69 101 LYS A C 1
ATOM 813 O O . LYS A 1 101 ? 9.358 0.692 -25.543 1.00 80.69 101 LYS A O 1
ATOM 818 N N . TYR A 1 102 ? 11.339 1.727 -25.340 1.00 81.06 102 TYR A N 1
ATOM 819 C CA . TYR A 1 102 ? 10.995 2.863 -26.201 1.00 81.06 102 TYR A CA 1
ATOM 820 C C . TYR A 1 102 ? 11.275 2.611 -27.681 1.00 81.06 102 TYR A C 1
ATOM 822 O O . TYR A 1 102 ? 10.472 3.002 -28.516 1.00 81.06 102 TYR A O 1
ATOM 830 N N . CYS A 1 103 ? 12.406 1.980 -28.009 1.00 82.75 103 CYS A N 1
ATOM 831 C CA . CYS A 1 103 ? 12.820 1.768 -29.400 1.00 82.75 103 CYS A CA 1
ATOM 832 C C . CYS A 1 103 ? 12.848 0.296 -29.827 1.00 82.75 103 CYS A C 1
ATOM 834 O O . CYS A 1 103 ? 13.176 0.013 -30.971 1.00 82.75 103 CYS A O 1
ATOM 836 N N . GLY A 1 104 ? 12.570 -0.651 -28.928 1.00 76.81 104 GLY A N 1
ATOM 837 C CA . GLY A 1 104 ? 12.569 -2.088 -29.225 1.00 76.81 104 GLY A CA 1
ATOM 838 C C . GLY A 1 104 ? 13.949 -2.707 -29.472 1.00 76.81 104 GLY A C 1
ATOM 839 O O . GLY A 1 104 ? 14.052 -3.928 -29.525 1.00 76.81 104 GLY A O 1
ATOM 840 N N . ILE A 1 105 ? 15.012 -1.900 -29.572 1.00 82.88 105 ILE A N 1
ATOM 841 C CA . ILE A 1 105 ? 16.383 -2.369 -29.816 1.00 82.88 105 ILE A CA 1
ATOM 842 C C . ILE A 1 105 ? 16.822 -3.318 -28.699 1.00 82.88 105 ILE A C 1
ATOM 844 O O . ILE A 1 105 ? 16.658 -3.012 -27.512 1.00 82.88 105 ILE A O 1
ATOM 848 N N . VAL A 1 106 ? 17.417 -4.445 -29.090 1.00 82.62 106 VAL 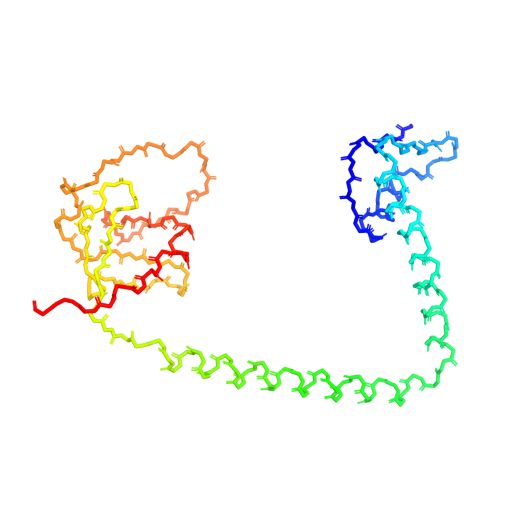A N 1
ATOM 849 C CA . VAL A 1 106 ? 18.000 -5.421 -28.165 1.00 82.62 106 VAL A CA 1
ATOM 850 C C . VAL A 1 106 ? 19.169 -4.777 -27.424 1.00 82.62 106 VAL A C 1
ATOM 852 O O . VAL A 1 106 ? 20.136 -4.305 -28.021 1.00 82.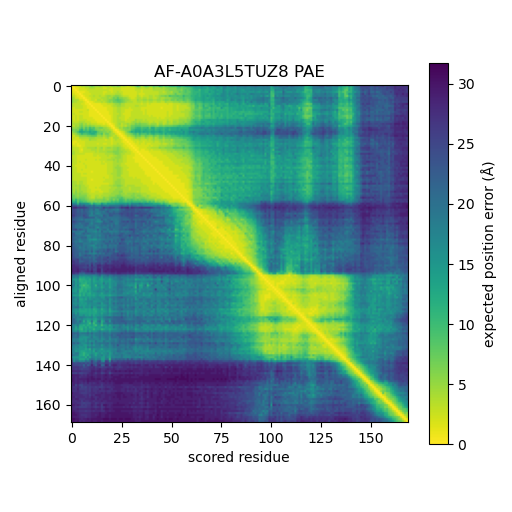62 106 VAL A O 1
ATOM 855 N N . ILE A 1 107 ? 19.071 -4.741 -26.101 1.00 82.25 107 ILE A N 1
ATOM 856 C CA . ILE A 1 107 ? 20.076 -4.176 -25.206 1.00 82.25 107 ILE A CA 1
ATOM 857 C C . ILE A 1 107 ? 21.107 -5.250 -24.857 1.00 82.25 107 ILE A C 1
ATOM 859 O O . ILE A 1 107 ? 22.297 -5.023 -25.057 1.00 82.25 107 ILE A O 1
ATOM 863 N N . THR A 1 108 ? 20.657 -6.394 -24.338 1.00 83.31 108 THR A N 1
ATOM 864 C CA . THR A 1 108 ? 21.511 -7.500 -23.881 1.00 83.31 108 THR A CA 1
ATOM 865 C C . THR A 1 108 ? 20.685 -8.773 -23.699 1.00 83.31 108 THR A C 1
ATOM 867 O O . THR A 1 108 ? 19.457 -8.707 -23.714 1.00 83.31 108 THR A O 1
ATOM 870 N N . ASP A 1 109 ? 21.342 -9.894 -23.431 1.00 83.12 109 ASP A N 1
ATOM 871 C CA . ASP A 1 109 ? 20.699 -11.184 -23.195 1.00 83.12 109 ASP A CA 1
ATOM 872 C C . ASP A 1 109 ? 20.687 -11.542 -21.703 1.00 83.12 109 ASP A C 1
ATOM 874 O O . ASP A 1 109 ? 21.494 -11.054 -20.904 1.00 83.12 109 ASP A O 1
ATOM 878 N N . GLY A 1 110 ? 19.772 -12.428 -21.317 1.00 79.31 110 GLY A N 1
ATOM 879 C CA . GLY A 1 110 ? 19.600 -12.913 -19.950 1.00 79.31 110 GLY A CA 1
ATOM 880 C C . GLY A 1 110 ? 20.862 -13.574 -19.392 1.00 79.31 110 GLY A C 1
ATOM 881 O O . GLY A 1 110 ? 21.140 -13.448 -18.199 1.00 79.31 110 GLY A O 1
ATOM 882 N N . ASP A 1 111 ? 21.686 -14.173 -20.255 1.00 81.31 111 ASP A N 1
ATOM 883 C CA . ASP A 1 111 ? 22.966 -14.789 -19.882 1.00 81.31 111 ASP A CA 1
ATOM 884 C C . ASP A 1 111 ? 24.008 -13.767 -19.414 1.00 81.31 111 ASP A C 1
ATOM 886 O O . ASP A 1 111 ? 24.873 -14.088 -18.591 1.00 81.31 111 ASP A O 1
ATOM 890 N N . SER A 1 112 ? 23.891 -12.518 -19.868 1.00 82.38 112 SER A N 1
ATOM 891 C CA . SER A 1 112 ? 24.736 -11.399 -19.447 1.00 82.38 112 SER A CA 1
ATOM 892 C C . SER A 1 112 ? 24.233 -10.732 -18.166 1.00 82.38 112 SER A C 1
ATOM 894 O O . SER A 1 112 ? 24.935 -9.895 -17.597 1.00 82.38 112 SER A O 1
ATOM 896 N N . MET A 1 113 ? 23.048 -11.094 -17.662 1.00 81.38 113 MET A N 1
ATOM 897 C CA . MET A 1 113 ? 22.541 -10.573 -16.395 1.00 81.38 113 MET A CA 1
ATOM 898 C C . MET A 1 113 ? 23.121 -11.321 -15.197 1.00 81.38 113 MET A C 1
ATOM 900 O O . MET A 1 113 ? 23.235 -12.549 -15.159 1.00 81.38 113 MET A O 1
ATOM 904 N N . ARG A 1 114 ? 23.435 -10.563 -14.152 1.00 80.56 114 ARG A N 1
ATOM 905 C CA . ARG A 1 114 ? 23.817 -11.081 -12.840 1.00 80.56 114 ARG A CA 1
ATOM 906 C C . ARG A 1 114 ? 23.039 -10.345 -11.758 1.00 80.56 1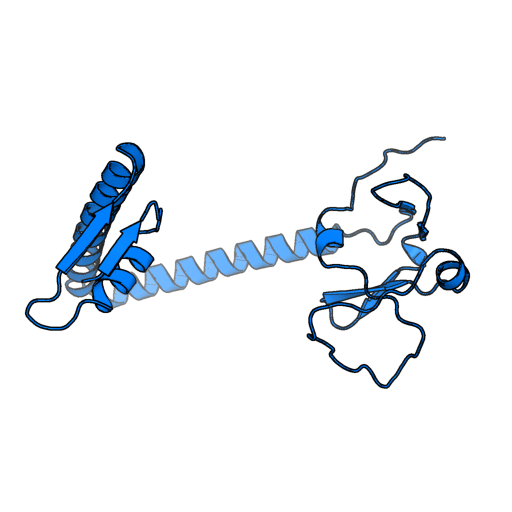14 ARG A C 1
ATOM 908 O O . ARG A 1 114 ? 22.651 -9.188 -11.924 1.00 80.56 114 ARG A O 1
ATOM 915 N N . GLN A 1 115 ? 22.789 -11.038 -10.656 1.00 80.38 115 GLN A N 1
ATOM 916 C CA . GLN A 1 115 ? 22.062 -10.507 -9.509 1.00 80.38 115 GLN A CA 1
ATOM 917 C C . GLN A 1 115 ? 23.051 -10.227 -8.374 1.00 80.38 115 GLN A C 1
ATOM 919 O O . GLN A 1 115 ? 23.880 -11.075 -8.055 1.00 80.38 115 GLN A O 1
ATOM 924 N N . LEU A 1 116 ? 22.961 -9.042 -7.772 1.00 76.94 116 LEU A N 1
ATOM 925 C CA . LEU A 1 116 ? 23.728 -8.622 -6.600 1.00 76.94 116 LEU A CA 1
ATOM 926 C C . LEU A 1 116 ? 22.770 -8.347 -5.437 1.00 76.94 116 LEU A C 1
ATOM 928 O O . LEU A 1 116 ? 21.787 -7.613 -5.593 1.00 76.94 116 LEU A O 1
ATOM 932 N N . ASN A 1 117 ? 23.075 -8.908 -4.264 1.00 75.25 117 ASN A N 1
ATOM 933 C CA . ASN A 1 117 ? 22.322 -8.717 -3.016 1.00 75.25 117 ASN A CA 1
ATOM 934 C C . ASN A 1 117 ? 20.809 -8.940 -3.172 1.00 75.25 117 ASN A C 1
ATOM 936 O O . ASN A 1 117 ? 20.009 -8.187 -2.618 1.00 75.25 117 ASN A O 1
ATOM 940 N N . GLU A 1 118 ? 20.424 -9.900 -4.019 1.00 72.38 118 GLU A N 1
ATOM 941 C CA . GLU A 1 118 ? 19.042 -10.306 -4.320 1.00 72.38 118 GLU A CA 1
ATOM 942 C C . GLU A 1 118 ? 18.100 -9.220 -4.884 1.00 72.38 118 GLU A C 1
ATOM 944 O O . GLU A 1 118 ? 16.999 -9.527 -5.344 1.00 72.38 118 GLU A O 1
ATOM 949 N N . LYS A 1 119 ? 18.516 -7.951 -4.916 1.00 73.50 119 LYS A N 1
ATOM 950 C CA . LYS A 1 119 ? 17.668 -6.803 -5.269 1.00 73.50 119 LYS A CA 1
ATOM 951 C C . LYS A 1 119 ? 18.145 -6.059 -6.508 1.00 73.50 119 LYS A C 1
ATOM 953 O O . LYS A 1 119 ? 17.327 -5.436 -7.177 1.00 73.50 119 LYS A O 1
ATOM 958 N N . LEU A 1 120 ? 19.441 -6.103 -6.805 1.00 75.62 120 LEU A N 1
ATOM 959 C CA . LEU A 1 120 ? 20.032 -5.373 -7.920 1.00 75.62 120 LEU A CA 1
ATOM 960 C C . LEU A 1 120 ? 20.386 -6.337 -9.044 1.00 75.62 120 LEU A C 1
ATOM 962 O O . LEU A 1 120 ? 20.974 -7.386 -8.804 1.00 75.62 120 LEU A O 1
ATOM 966 N N . PHE A 1 121 ? 20.065 -5.949 -10.272 1.00 79.81 121 PHE A N 1
ATOM 967 C CA . PHE A 1 121 ? 20.521 -6.639 -11.469 1.00 79.81 121 PHE A CA 1
ATOM 968 C C . PHE A 1 121 ? 21.516 -5.759 -12.206 1.00 79.81 121 PHE A C 1
ATOM 970 O O . PHE A 1 121 ? 21.311 -4.550 -12.340 1.00 79.81 121 PHE A O 1
ATOM 977 N N . PHE A 1 122 ? 22.586 -6.378 -12.680 1.00 81.44 122 PHE A N 1
ATOM 978 C CA . PHE A 1 122 ? 23.605 -5.729 -13.482 1.00 81.44 122 PHE A CA 1
ATOM 979 C C . PHE A 1 122 ? 23.898 -6.552 -14.729 1.00 81.44 122 PHE A C 1
ATOM 981 O O . PHE A 1 122 ? 23.684 -7.764 -14.755 1.00 81.44 122 PHE A O 1
ATOM 988 N N . VAL A 1 123 ? 24.364 -5.864 -15.765 1.00 83.19 123 VAL A N 1
ATOM 989 C CA . VAL A 1 123 ? 24.691 -6.458 -17.060 1.00 83.19 123 VAL A CA 1
ATOM 990 C C . VAL A 1 123 ? 26.208 -6.540 -17.186 1.00 83.19 123 VAL A C 1
ATOM 992 O O . VAL A 1 123 ? 26.893 -5.521 -17.097 1.00 83.19 123 VAL A O 1
ATOM 995 N N . CYS A 1 124 ? 26.725 -7.747 -17.393 1.00 78.50 124 CYS A N 1
ATOM 996 C CA . CYS A 1 124 ? 28.142 -8.061 -17.565 1.00 78.50 124 CYS A CA 1
ATOM 997 C C . CYS A 1 124 ? 28.557 -8.084 -19.043 1.00 78.50 124 CYS A C 1
ATOM 999 O O . CYS A 1 124 ? 29.282 -8.978 -19.465 1.00 78.50 124 CYS A O 1
ATOM 1001 N N . ASP A 1 125 ? 28.111 -7.108 -19.832 1.00 77.88 125 ASP A N 1
ATOM 1002 C CA . ASP A 1 125 ? 28.468 -6.995 -21.246 1.00 77.88 125 ASP A CA 1
ATOM 1003 C C . ASP A 1 125 ? 29.234 -5.688 -21.495 1.00 77.88 125 ASP A C 1
ATOM 1005 O O . ASP A 1 125 ? 28.793 -4.598 -21.124 1.00 77.88 125 ASP A O 1
ATOM 1009 N N . ARG A 1 126 ? 30.410 -5.794 -22.126 1.00 74.62 126 ARG A N 1
ATOM 1010 C CA . ARG A 1 126 ? 31.250 -4.639 -22.477 1.00 74.62 126 ARG A CA 1
ATOM 1011 C C . ARG A 1 126 ? 30.587 -3.757 -23.540 1.00 74.62 126 ARG A C 1
ATOM 1013 O O . ARG A 1 126 ? 30.824 -2.549 -23.530 1.00 74.62 126 ARG A O 1
ATOM 1020 N N . SER A 1 127 ? 29.742 -4.329 -24.400 1.00 76.19 127 SER A N 1
ATOM 1021 C CA . SER A 1 127 ? 29.038 -3.614 -25.471 1.00 76.19 127 SER A CA 1
ATOM 1022 C C . SER A 1 127 ? 28.026 -2.589 -24.935 1.00 76.19 127 SER A C 1
ATOM 1024 O O . SER A 1 127 ? 27.746 -1.580 -25.585 1.00 76.19 127 SER A O 1
ATOM 1026 N N . MET A 1 128 ? 27.552 -2.777 -23.697 1.00 76.38 128 MET A N 1
ATOM 1027 C CA . MET A 1 128 ? 26.581 -1.896 -23.046 1.00 76.38 128 MET A CA 1
ATOM 1028 C C . MET A 1 128 ? 27.054 -0.454 -22.927 1.00 76.38 128 MET A C 1
ATOM 1030 O O . MET A 1 128 ? 26.244 0.459 -23.059 1.00 76.38 128 MET A O 1
ATOM 1034 N N . LEU A 1 129 ? 28.353 -0.230 -22.701 1.00 72.50 129 LEU A N 1
ATOM 1035 C CA . LEU A 1 129 ? 28.907 1.119 -22.548 1.00 72.50 129 LEU A CA 1
ATOM 1036 C C . LEU A 1 129 ? 28.758 1.964 -23.820 1.00 72.50 129 LEU A C 1
ATOM 1038 O O . LEU A 1 129 ? 28.639 3.178 -23.710 1.00 72.50 129 LEU A O 1
ATOM 1042 N N . ALA A 1 130 ? 28.727 1.332 -24.996 1.00 74.44 130 ALA A N 1
ATOM 1043 C CA . ALA A 1 130 ? 28.503 2.013 -26.269 1.00 74.44 130 ALA A CA 1
ATOM 1044 C C . ALA A 1 130 ? 27.012 2.286 -26.547 1.00 74.44 130 ALA A C 1
ATOM 1046 O O . ALA A 1 130 ? 26.684 3.115 -27.389 1.00 74.44 130 ALA A O 1
ATOM 1047 N N . ARG A 1 131 ? 26.101 1.595 -25.848 1.00 70.94 131 ARG A N 1
ATOM 1048 C CA . ARG A 1 131 ? 24.647 1.654 -26.078 1.00 70.94 131 ARG A CA 1
ATOM 1049 C C . ARG A 1 131 ? 23.905 2.555 -25.088 1.00 70.94 131 ARG A C 1
ATOM 1051 O O . ARG A 1 131 ? 22.714 2.798 -25.270 1.00 70.94 131 ARG A O 1
ATOM 1058 N N . VAL A 1 132 ? 24.570 3.037 -24.032 1.00 75.62 132 VAL A N 1
ATOM 1059 C CA . VAL A 1 132 ? 23.935 3.822 -22.961 1.00 75.62 132 VAL A CA 1
ATOM 1060 C C . VAL A 1 132 ? 24.654 5.141 -22.704 1.00 75.62 132 VAL A C 1
ATOM 1062 O O . VAL A 1 132 ? 25.871 5.194 -22.551 1.00 75.62 132 VAL A O 1
ATOM 1065 N N . ASN A 1 133 ? 23.873 6.211 -22.563 1.00 78.12 133 ASN A N 1
ATOM 1066 C CA . ASN A 1 133 ? 24.381 7.523 -22.179 1.00 78.12 133 ASN A CA 1
ATOM 1067 C C . ASN A 1 133 ? 24.238 7.738 -20.671 1.00 78.12 133 ASN A C 1
ATOM 1069 O O . ASN A 1 133 ? 23.187 7.467 -20.086 1.00 78.12 133 ASN A O 1
ATOM 1073 N N . LYS A 1 134 ? 25.283 8.274 -20.036 1.00 77.06 134 LYS A N 1
ATOM 1074 C CA . LYS A 1 134 ? 25.247 8.648 -18.618 1.00 77.06 134 LYS A CA 1
ATOM 1075 C C . LYS A 1 134 ? 24.673 10.056 -18.478 1.00 77.06 134 LYS A C 1
ATOM 1077 O O . LYS A 1 134 ? 25.171 10.995 -19.087 1.00 77.06 134 LYS A O 1
ATOM 1082 N N . ARG A 1 135 ? 23.645 10.206 -17.646 1.00 75.50 135 ARG A N 1
ATOM 1083 C CA . ARG A 1 135 ? 23.126 11.503 -17.188 1.00 75.50 135 ARG A CA 1
ATOM 1084 C C . ARG A 1 135 ? 23.123 11.515 -15.665 1.00 75.50 135 ARG A C 1
ATOM 1086 O O . ARG A 1 135 ? 22.944 10.467 -15.042 1.00 75.50 135 ARG A O 1
ATOM 1093 N N . GLN A 1 136 ? 23.342 12.680 -15.065 1.00 73.38 136 GLN A N 1
ATOM 1094 C CA . GLN A 1 136 ? 23.344 12.815 -13.611 1.00 73.38 136 GLN A CA 1
ATOM 1095 C C . GLN A 1 136 ? 21.939 12.531 -13.060 1.00 73.38 136 GLN A C 1
ATOM 1097 O O . GLN A 1 136 ? 20.949 13.056 -13.565 1.00 73.38 136 GLN A O 1
ATOM 1102 N N . ILE A 1 137 ? 21.844 11.673 -12.040 1.00 67.94 137 ILE A N 1
ATOM 1103 C CA . ILE A 1 137 ? 20.564 11.347 -11.401 1.00 67.94 137 ILE A CA 1
ATOM 1104 C C . ILE A 1 137 ? 20.215 12.488 -10.428 1.00 67.94 137 ILE A C 1
ATOM 1106 O O . ILE A 1 137 ? 20.978 12.715 -9.489 1.00 67.94 137 ILE A O 1
ATOM 1110 N N . PRO A 1 138 ? 19.068 13.178 -10.586 1.00 69.88 138 PRO A N 1
ATOM 1111 C CA . PRO A 1 138 ? 18.747 14.396 -9.832 1.00 69.88 138 PRO A CA 1
ATOM 1112 C C . PRO A 1 138 ? 18.357 14.166 -8.358 1.00 69.88 138 PRO A C 1
ATOM 1114 O O . PRO A 1 138 ? 18.099 15.124 -7.638 1.00 69.88 138 PRO A O 1
ATOM 1117 N N . LYS A 1 139 ? 18.301 12.917 -7.871 1.00 63.69 139 LYS A N 1
ATOM 1118 C CA . LYS A 1 139 ? 17.967 12.591 -6.471 1.00 63.69 139 LYS A CA 1
ATOM 1119 C C . LYS A 1 139 ? 18.997 11.621 -5.883 1.00 63.69 139 LYS A C 1
ATOM 1121 O O . LYS A 1 139 ? 19.045 10.450 -6.262 1.00 63.69 139 LYS A O 1
ATOM 1126 N N . LYS A 1 140 ? 19.819 12.097 -4.939 1.00 48.75 140 LYS A N 1
ATOM 1127 C CA . LYS A 1 140 ? 20.788 11.282 -4.188 1.00 48.75 140 LYS A CA 1
ATOM 1128 C C . LYS A 1 140 ? 20.065 10.273 -3.281 1.00 48.75 140 LYS A C 1
ATOM 1130 O O . LYS A 1 140 ? 19.719 10.565 -2.146 1.00 48.75 140 LYS A O 1
ATOM 1135 N N . LYS A 1 141 ? 19.906 9.044 -3.770 1.00 46.91 141 LYS A N 1
ATOM 1136 C CA . LYS A 1 141 ? 20.110 7.827 -2.962 1.00 46.91 141 LYS A CA 1
ATOM 1137 C C . LYS A 1 141 ? 21.305 7.073 -3.555 1.00 46.91 141 LYS A C 1
ATOM 1139 O O . LYS A 1 141 ? 21.175 5.950 -4.042 1.00 46.91 141 LYS A O 1
ATOM 1144 N N . GLN A 1 142 ? 22.452 7.752 -3.618 1.00 44.22 142 GLN A N 1
ATOM 1145 C CA . GLN A 1 142 ? 23.727 7.147 -3.995 1.00 44.22 142 GLN A CA 1
ATOM 1146 C C . GLN A 1 142 ? 24.187 6.278 -2.821 1.00 44.22 142 GLN A C 1
ATOM 1148 O O . GLN A 1 142 ? 24.554 6.796 -1.776 1.00 44.22 142 GLN A O 1
ATOM 1153 N N . ARG A 1 143 ? 24.114 4.955 -2.975 1.00 44.59 143 ARG A N 1
ATOM 1154 C CA . ARG A 1 143 ? 25.030 4.065 -2.259 1.00 44.59 143 ARG A CA 1
ATOM 1155 C C . ARG A 1 143 ? 26.285 4.032 -3.121 1.00 44.59 143 ARG A C 1
ATOM 1157 O O . ARG A 1 143 ? 26.206 3.555 -4.254 1.00 44.59 143 ARG A O 1
ATOM 1164 N N . GLU A 1 144 ? 27.364 4.638 -2.646 1.00 35.81 144 GLU A N 1
ATOM 1165 C CA . GLU A 1 144 ? 28.679 4.498 -3.267 1.00 35.81 144 GLU A CA 1
ATOM 1166 C C . GLU A 1 144 ? 29.075 3.022 -3.181 1.00 35.81 144 GLU A C 1
ATOM 1168 O O . GLU A 1 144 ? 29.082 2.424 -2.108 1.00 35.81 144 GLU A O 1
ATOM 1173 N N . PHE A 1 145 ? 29.283 2.403 -4.341 1.00 37.66 145 PHE A N 1
ATOM 1174 C CA . PHE A 1 145 ? 29.867 1.074 -4.444 1.00 37.66 145 PHE A CA 1
ATOM 1175 C C . PHE A 1 145 ? 31.314 1.263 -4.889 1.00 37.66 145 PHE A C 1
ATOM 1177 O O . PHE A 1 145 ? 31.603 1.298 -6.090 1.00 37.66 145 PHE A O 1
ATOM 1184 N N . ASP A 1 146 ? 32.213 1.389 -3.919 1.00 34.88 146 ASP A N 1
ATOM 1185 C CA . ASP A 1 146 ? 33.646 1.227 -4.143 1.00 34.88 146 ASP A CA 1
ATOM 1186 C C . ASP A 1 146 ? 33.913 -0.256 -4.391 1.00 34.88 146 ASP A C 1
ATOM 1188 O O . ASP A 1 146 ? 33.968 -1.076 -3.480 1.00 34.88 146 ASP A O 1
ATOM 1192 N N . GLY A 1 147 ? 33.972 -0.635 -5.666 1.00 31.80 147 GLY A N 1
ATOM 1193 C CA . GLY A 1 147 ? 34.265 -2.018 -6.038 1.00 31.80 147 GLY A CA 1
ATOM 1194 C C . GLY A 1 147 ? 34.071 -2.370 -7.506 1.00 31.80 147 GLY A C 1
ATOM 1195 O O . GLY A 1 147 ? 34.593 -3.384 -7.955 1.00 31.80 147 GLY A O 1
ATOM 1196 N N . CYS A 1 148 ? 33.371 -1.557 -8.306 1.00 35.84 148 CYS A N 1
ATOM 1197 C CA . CYS A 1 148 ? 33.327 -1.805 -9.748 1.00 35.84 148 CYS A CA 1
ATOM 1198 C C . CYS A 1 148 ? 32.866 -0.572 -10.537 1.00 35.84 148 CYS A C 1
ATOM 1200 O O . CYS A 1 148 ? 31.674 -0.288 -10.642 1.00 35.84 148 CYS A O 1
ATOM 1202 N N . ARG A 1 149 ? 33.804 0.143 -11.174 1.00 36.44 149 ARG A N 1
ATOM 1203 C CA . ARG A 1 149 ? 33.552 1.330 -12.026 1.00 36.44 149 ARG A CA 1
ATOM 1204 C C . ARG A 1 149 ? 32.702 1.057 -13.294 1.00 36.44 149 ARG A C 1
ATOM 1206 O O . ARG A 1 149 ? 32.646 1.905 -14.184 1.00 36.44 149 ARG A O 1
ATOM 1213 N N . LYS A 1 150 ? 32.046 -0.105 -13.422 1.00 41.53 150 LYS A N 1
ATOM 1214 C CA . LYS A 1 150 ? 31.341 -0.559 -14.640 1.00 41.53 150 LYS A CA 1
ATOM 1215 C C . LYS A 1 150 ? 29.953 -1.179 -14.404 1.00 41.53 150 LYS A C 1
ATOM 1217 O O . LYS A 1 150 ? 29.475 -1.915 -15.257 1.00 41.53 150 LYS A O 1
ATOM 1222 N N . LEU A 1 151 ? 29.274 -0.884 -13.296 1.00 41.47 151 LEU A N 1
ATOM 1223 C CA . LEU A 1 151 ? 27.917 -1.398 -13.059 1.00 41.47 151 LEU A CA 1
ATOM 1224 C C . LEU A 1 151 ? 26.857 -0.358 -13.447 1.00 41.47 151 LEU A C 1
ATOM 1226 O O . LEU A 1 151 ? 26.710 0.676 -12.796 1.00 41.47 151 LEU A O 1
ATOM 1230 N N . VAL A 1 152 ? 26.111 -0.629 -14.522 1.00 46.91 152 VAL A N 1
ATOM 1231 C CA . VAL A 1 152 ? 24.914 0.141 -14.891 1.00 46.91 152 VAL A CA 1
ATOM 1232 C C . VAL A 1 152 ? 23.742 -0.391 -14.071 1.00 46.91 152 VAL A C 1
ATOM 1234 O O . VAL A 1 152 ? 23.341 -1.543 -14.221 1.00 46.91 152 VAL A O 1
ATOM 1237 N N . ARG A 1 153 ? 23.199 0.445 -13.181 1.00 40.09 153 ARG A N 1
ATOM 1238 C CA . ARG A 1 153 ? 22.019 0.113 -12.377 1.00 40.09 153 ARG A CA 1
ATOM 1239 C C . ARG A 1 153 ? 20.773 0.176 -13.257 1.00 40.09 153 ARG A C 1
ATOM 1241 O O . ARG A 1 153 ? 20.418 1.249 -13.741 1.00 40.09 153 ARG A O 1
ATOM 1248 N N . LEU A 1 154 ? 20.097 -0.955 -13.435 1.00 43.41 154 LEU A N 1
ATOM 1249 C CA . LEU A 1 154 ? 18.782 -0.984 -14.071 1.00 43.41 154 LEU A CA 1
ATOM 1250 C C . LEU A 1 154 ? 17.722 -0.461 -13.074 1.00 43.41 154 LEU A C 1
ATOM 1252 O O . LEU A 1 154 ? 17.768 -0.833 -11.899 1.00 43.41 154 LEU A O 1
ATOM 1256 N N . PRO A 1 155 ? 16.804 0.433 -13.486 1.00 39.28 155 PRO A N 1
ATOM 1257 C CA . PRO A 1 155 ? 15.770 0.979 -12.606 1.00 39.28 155 PRO A CA 1
ATOM 1258 C C . PRO A 1 155 ? 14.758 -0.087 -12.156 1.00 39.28 155 PRO A C 1
ATOM 1260 O O . PRO A 1 155 ? 14.492 -1.051 -12.870 1.00 39.28 155 PRO A O 1
ATOM 1263 N N . ASP A 1 156 ? 14.128 0.128 -10.995 1.00 42.34 156 ASP A N 1
ATOM 1264 C CA . ASP A 1 156 ? 13.183 -0.814 -10.362 1.00 42.34 156 ASP A CA 1
ATOM 1265 C C . ASP A 1 156 ? 11.954 -1.153 -11.240 1.00 42.34 156 ASP A C 1
ATOM 1267 O O . ASP A 1 156 ? 11.288 -2.172 -11.039 1.00 42.34 156 ASP A O 1
ATOM 1271 N N . SER A 1 157 ? 11.688 -0.351 -12.278 1.00 41.69 157 SER A N 1
ATOM 1272 C CA . SER A 1 157 ? 10.686 -0.623 -13.316 1.00 41.69 157 SER A CA 1
ATOM 1273 C C . SER A 1 157 ? 10.973 -1.882 -14.150 1.00 41.69 157 SER A C 1
ATOM 1275 O O . SER A 1 157 ? 10.059 -2.393 -14.799 1.00 41.69 157 SER A O 1
ATOM 1277 N N . PHE A 1 158 ? 12.185 -2.447 -14.079 1.00 42.91 158 PHE A N 1
ATOM 1278 C CA . PHE A 1 158 ? 12.525 -3.723 -14.717 1.00 42.91 158 PHE A CA 1
ATOM 1279 C C . PHE A 1 158 ? 11.766 -4.932 -14.154 1.00 42.91 158 PHE A C 1
ATOM 1281 O O . PHE A 1 158 ? 11.623 -5.928 -14.861 1.00 42.91 158 PHE A O 1
ATOM 1288 N N . ARG A 1 159 ? 11.169 -4.845 -12.951 1.00 42.66 159 ARG A N 1
ATOM 1289 C CA . ARG A 1 159 ? 10.294 -5.916 -12.428 1.00 42.66 159 ARG A CA 1
ATOM 1290 C C . ARG A 1 159 ? 9.041 -6.164 -13.280 1.00 42.66 159 ARG A C 1
ATOM 1292 O O . ARG A 1 159 ? 8.461 -7.238 -13.169 1.00 42.66 159 ARG A O 1
ATOM 1299 N N . LYS A 1 160 ? 8.628 -5.208 -14.122 1.00 42.19 160 LYS A N 1
ATOM 1300 C CA . LYS A 1 160 ? 7.448 -5.326 -15.003 1.00 42.19 160 LYS A CA 1
ATOM 1301 C C . LYS A 1 160 ? 7.791 -5.607 -16.476 1.00 42.19 160 LYS A C 1
ATOM 1303 O O . LYS A 1 160 ? 6.888 -5.611 -17.301 1.00 42.19 160 LYS A O 1
ATOM 1308 N N . LEU A 1 161 ? 9.067 -5.812 -16.819 1.00 40.31 161 LEU A N 1
ATOM 1309 C CA . LEU A 1 161 ? 9.538 -5.871 -18.215 1.00 40.31 161 LEU A CA 1
ATOM 1310 C C . LEU A 1 161 ? 9.884 -7.278 -18.727 1.00 40.31 161 LEU A C 1
ATOM 1312 O O . LEU A 1 161 ? 10.344 -7.409 -19.857 1.00 40.31 161 LEU A O 1
ATOM 1316 N N . ILE A 1 162 ? 9.598 -8.336 -17.962 1.00 38.41 162 ILE A N 1
ATOM 1317 C CA . ILE A 1 162 ? 9.611 -9.707 -18.496 1.00 38.41 162 ILE A CA 1
ATOM 1318 C C . ILE A 1 162 ? 8.321 -9.901 -19.301 1.00 38.41 162 ILE A C 1
ATOM 1320 O O . ILE A 1 162 ? 7.345 -10.475 -18.822 1.00 38.41 162 ILE A O 1
ATOM 1324 N N . THR A 1 163 ? 8.291 -9.365 -20.518 1.00 35.53 163 THR A N 1
ATOM 1325 C CA . THR A 1 163 ? 7.309 -9.797 -21.515 1.00 35.53 163 THR A CA 1
ATOM 1326 C C . THR A 1 163 ? 7.886 -11.028 -22.195 1.00 35.53 163 THR A C 1
ATOM 1328 O O . THR A 1 163 ? 8.967 -10.983 -22.776 1.00 35.53 163 THR A O 1
ATOM 1331 N N . LYS A 1 164 ? 7.200 -12.163 -22.032 1.00 32.97 164 LYS A N 1
ATOM 1332 C CA . LYS A 1 164 ? 7.487 -13.379 -22.791 1.00 32.97 164 LYS A CA 1
ATOM 1333 C C . LYS A 1 164 ? 7.277 -13.045 -24.266 1.00 32.97 164 LYS A C 1
ATOM 1335 O O . LYS A 1 164 ? 6.144 -12.779 -24.655 1.00 32.97 164 LYS A O 1
ATOM 1340 N N . SER A 1 165 ? 8.336 -13.066 -25.065 1.00 32.94 165 SER A N 1
ATOM 1341 C CA . SER A 1 165 ? 8.172 -13.260 -26.503 1.00 32.94 165 SER A CA 1
ATOM 1342 C C . SER A 1 165 ? 8.033 -14.767 -26.738 1.00 32.94 165 SER A C 1
ATOM 1344 O O . SER A 1 165 ? 8.912 -15.510 -26.289 1.00 32.94 165 SER A O 1
ATOM 1346 N N . PRO A 1 166 ? 6.942 -15.261 -27.349 1.00 35.56 166 PRO A N 1
ATOM 1347 C CA . PRO A 1 166 ? 6.926 -16.614 -27.869 1.00 35.56 166 PRO A CA 1
ATOM 1348 C C . PRO A 1 166 ? 7.844 -16.675 -29.096 1.00 35.56 166 PRO A C 1
ATOM 1350 O O . PRO A 1 166 ? 7.845 -15.769 -29.925 1.00 35.56 166 PRO A O 1
ATOM 1353 N N . ASN A 1 167 ? 8.649 -17.735 -29.141 1.00 36.78 167 ASN A N 1
ATOM 1354 C CA . ASN A 1 167 ? 9.562 -18.138 -30.210 1.00 36.78 167 ASN A CA 1
ATOM 1355 C C . ASN A 1 167 ? 9.182 -17.634 -31.616 1.00 36.78 167 ASN A C 1
ATOM 1357 O O . ASN A 1 167 ? 8.048 -17.809 -32.057 1.00 36.78 167 ASN A O 1
ATOM 1361 N N . SER A 1 168 ? 10.173 -17.135 -32.355 1.00 29.91 168 SER A N 1
ATOM 1362 C CA . SER A 1 168 ? 10.173 -17.194 -33.821 1.00 29.91 168 SER A CA 1
ATOM 1363 C C . SER A 1 168 ? 11.373 -18.031 -34.259 1.00 29.91 168 SER A C 1
ATOM 1365 O O . SER A 1 168 ? 12.429 -17.965 -33.630 1.00 29.91 168 SER A O 1
ATOM 1367 N N . HIS A 1 169 ? 11.094 -18.889 -35.238 1.00 31.77 169 HIS A N 1
ATOM 1368 C CA . HIS A 1 169 ? 11.922 -19.953 -35.796 1.00 31.77 169 HIS A CA 1
ATOM 1369 C C . HIS A 1 169 ? 13.272 -19.493 -36.345 1.00 31.77 169 HIS A C 1
ATOM 1371 O O . HIS A 1 169 ? 13.352 -18.337 -36.816 1.00 31.77 169 HIS A O 1
#

Secondary structure (DSSP, 8-state):
-EEEES----HHHHHHHHTT--STT--EEEE--HHHHHHHHHHHHHHHHHHHHHHHHHTS-HHHHHHHHHHHHHHHHHHHHHHHHHHHHT------EEE-TTT--EEEEGGGEEEETTTEEEE--TTHHHH------SS------TT-TT--PPPGGGGG---------

Sequence (169 aa):
MMIRYRLSADEISSLHMQGNVNKSGERELTVGTTQELETERKNIQRQFIMSQAIEDVSKRNITRDIAIAEKTVYEIEEIERKSANMKLAQKRKGLFTINCKYCGIVITDGDSMRQLNEKLFFVCDRSMLARVNKRQIPKKKQREFDGCRKLVRLPDSFRKLITKSPNSH

Mean predicted aligned error: 16.08 Å

Solvent-accessible surface area (backbone atoms only — not comparable to full-atom values): 10779 Å² total; per-residue (Å²): 111,50,75,46,68,71,68,86,71,55,46,65,60,48,50,56,56,53,67,72,59,76,53,94,89,52,46,80,44,82,46,60,54,74,69,51,50,52,50,49,52,50,25,55,52,47,49,53,52,49,55,49,52,52,54,56,52,69,73,44,76,53,72,62,57,47,55,51,50,55,50,51,51,51,52,50,54,52,51,51,52,54,52,49,53,54,57,57,73,64,61,70,88,60,95,42,79,42,56,38,92,88,78,61,50,78,68,50,46,46,84,37,51,46,76,48,91,90,76,42,52,36,57,76,51,81,68,46,66,82,76,54,85,90,73,87,75,96,67,89,80,76,76,85,68,93,84,56,104,70,70,59,80,66,62,81,72,57,81,77,61,83,69,84,76,78,87,78,135

InterPro domains:
  IPR038557 RIG-I-like receptor, C-terminal domain superfamily [G3DSA:2.170.150.30] (86-154)

Nearest PDB structures (foldseek):
  5f98-assembly1_E  TM=7.306E-01  e=1.067E-03  Homo sapiens
  5f98-assembly1_C  TM=7.269E-01  e=1.215E-03  Homo sapiens
  7tnz-assembly1_A  TM=6.828E-01  e=1.215E-03  Homo sapiens
  6gpg-assembly1_A  TM=6.794E-01  e=1.796E-03  Homo sapiens
  8dvu-assembly1_A  TM=6.062E-01  e=3.022E-03  Homo sapiens

Foldseek 3Di:
DAEAAQDQDALVVVVVSVVVQPDPPGDYYYHHDPVSVVSVVVSVVVVVVVVVVVVVCVPDPVPVVVVVVVVVVVVVVVVVVVVVVVVVVPPDQDWDFAADPPPRHTQGISVQWDDDPNQWIWGNDPCNVVVDDDDDDPDDPDPDDPPDPDTDTDDPCVVVRPDDDPDDD

Radius of gyration: 26.09 Å; Cα contacts (8 Å, |Δi|>4): 109; chains: 1; bounding box: 55×48×63 Å